Protein AF-A0A073JPN8-F1 (afdb_monomer)

Radius of gyration: 15.67 Å; Cα contacts (8 Å, |Δi|>4): 219; chains: 1; bounding box: 36×43×34 Å

InterPro domains:
  IPR000209 Peptidase S8/S53 domain [PF00082] (48-115)
  IPR015500 Peptidase S8, subtilisin-related [PR00723] (48-67)
  IPR015500 Peptidase S8, subtilisin-related [PR00723] (84-97)
  IPR022398 Peptidase S8, subtilisin, His-active site [PS00137] (88-98)
  IPR023827 Peptidase S8, subtilisin, Asp-active site [PS00136] (53-64)
  IPR036852 Peptidase S8/S53 domain superfamily [G3DSA:3.40.50.200] (17-117)
  IPR036852 Peptidase S8/S53 domain superfamily [SSF52743] (31-116)
  IPR051048 Peptidase S8/S53 subtilisin kexin sedolisin [PTHR43399] (44-116)

Structure (mmCIF, N/CA/C/O backbone):
data_AF-A0A073JPN8-F1
#
_entry.id   AF-A0A073JPN8-F1
#
loop_
_atom_site.group_PDB
_atom_site.id
_atom_site.type_symbol
_atom_site.label_atom_id
_atom_site.l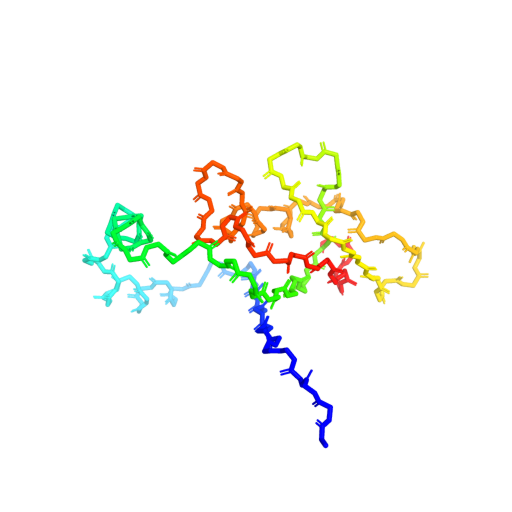abel_alt_id
_atom_site.label_comp_id
_atom_site.label_asym_id
_atom_site.label_entity_id
_atom_site.label_seq_id
_atom_site.pdbx_PDB_i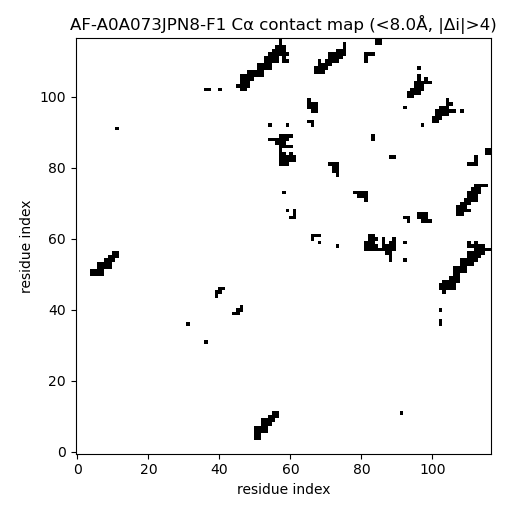ns_code
_atom_site.Cartn_x
_atom_site.Cartn_y
_atom_site.Cartn_z
_atom_site.occupancy
_atom_site.B_iso_or_equiv
_atom_site.auth_seq_id
_atom_site.auth_comp_id
_atom_site.auth_asym_id
_atom_site.auth_atom_id
_atom_site.pdbx_PDB_model_num
ATOM 1 N N . MET A 1 1 ? -23.669 -16.974 -15.946 1.00 37.88 1 MET A N 1
ATOM 2 C CA . MET A 1 1 ? -22.918 -15.701 -15.829 1.00 37.88 1 MET A CA 1
ATOM 3 C C . MET A 1 1 ? -21.883 -15.839 -14.722 1.00 37.88 1 MET A C 1
ATOM 5 O O . MET A 1 1 ? -22.255 -16.170 -13.606 1.00 37.88 1 MET A O 1
ATOM 9 N N . LYS A 1 2 ? -20.588 -15.691 -15.035 1.00 40.94 2 LYS A N 1
ATOM 10 C CA . LYS A 1 2 ? -19.494 -15.787 -14.053 1.00 40.94 2 LYS A CA 1
ATOM 11 C C . LYS A 1 2 ? -19.573 -14.597 -13.089 1.00 40.94 2 LYS A C 1
ATOM 13 O O . LYS A 1 2 ? -19.686 -13.462 -13.541 1.00 40.94 2 LYS A O 1
ATOM 18 N N . ASN A 1 3 ? -19.507 -14.872 -11.786 1.00 37.81 3 ASN A N 1
ATOM 19 C CA . ASN A 1 3 ? -19.427 -13.880 -10.713 1.00 37.81 3 ASN A CA 1
ATOM 20 C C . ASN A 1 3 ? -18.213 -12.959 -10.922 1.00 37.81 3 ASN A C 1
ATOM 22 O O . ASN A 1 3 ? -17.102 -13.281 -10.498 1.00 37.81 3 ASN A O 1
ATOM 26 N N . LEU A 1 4 ? -18.420 -11.811 -11.566 1.00 38.91 4 LEU A N 1
ATOM 27 C CA . LEU A 1 4 ? -17.480 -10.698 -11.528 1.00 38.91 4 LEU A CA 1
ATOM 28 C C . LEU A 1 4 ? -17.482 -10.171 -10.092 1.00 38.91 4 LEU A C 1
ATOM 30 O O . LEU A 1 4 ? -18.371 -9.428 -9.680 1.00 38.91 4 LEU A O 1
ATOM 34 N N . LYS A 1 5 ? -16.504 -10.614 -9.293 1.00 47.06 5 LYS A N 1
ATOM 35 C CA . LYS A 1 5 ? -16.175 -9.957 -8.025 1.00 47.06 5 LYS A CA 1
ATOM 36 C C . LYS A 1 5 ? -15.951 -8.481 -8.356 1.00 47.06 5 LYS A C 1
ATOM 38 O O . LYS A 1 5 ? -15.183 -8.195 -9.268 1.00 47.06 5 LYS A O 1
ATOM 43 N N . LYS A 1 6 ? -16.653 -7.571 -7.675 1.00 52.84 6 LYS A N 1
ATOM 44 C CA . LYS A 1 6 ? -16.511 -6.121 -7.863 1.00 52.84 6 LYS A CA 1
ATOM 45 C C . LYS A 1 6 ? -15.028 -5.752 -7.710 1.00 52.84 6 LYS A C 1
ATOM 47 O O . LYS A 1 6 ? -14.488 -5.825 -6.608 1.00 52.84 6 LYS A O 1
ATOM 52 N N . ILE A 1 7 ? -14.372 -5.448 -8.826 1.00 51.03 7 ILE A N 1
ATOM 53 C CA . ILE A 1 7 ? -13.022 -4.890 -8.864 1.00 51.03 7 ILE A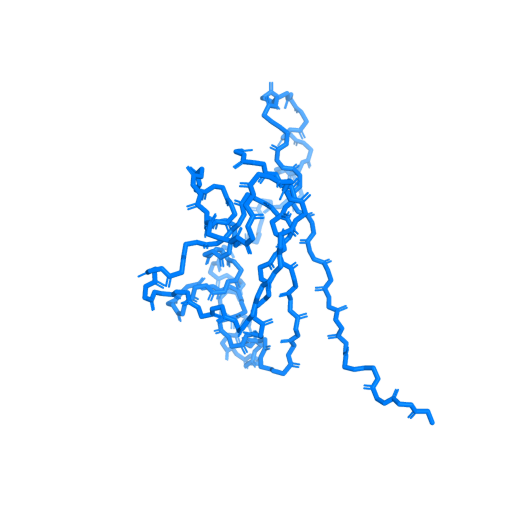 CA 1
ATOM 54 C C . ILE A 1 7 ? -13.218 -3.381 -8.917 1.00 51.03 7 ILE A C 1
ATOM 56 O O . ILE A 1 7 ? -13.807 -2.875 -9.871 1.00 51.03 7 ILE A O 1
ATOM 60 N N . THR A 1 8 ? -12.765 -2.682 -7.881 1.00 66.19 8 THR A N 1
ATOM 61 C CA . THR A 1 8 ? -12.723 -1.220 -7.873 1.00 66.19 8 THR A CA 1
ATOM 62 C C . THR A 1 8 ? -11.315 -0.805 -8.272 1.00 66.19 8 THR A C 1
ATOM 64 O O . THR A 1 8 ? -10.343 -1.201 -7.629 1.00 66.19 8 THR A O 1
ATOM 67 N N . ILE A 1 9 ? -11.200 -0.036 -9.352 1.00 54.81 9 ILE A N 1
ATOM 68 C CA . ILE A 1 9 ? -9.928 0.517 -9.819 1.00 54.81 9 ILE A CA 1
ATOM 69 C C . ILE A 1 9 ? -9.809 1.923 -9.232 1.00 54.81 9 ILE A C 1
ATOM 71 O O . ILE A 1 9 ? -10.689 2.751 -9.455 1.00 54.81 9 ILE A O 1
ATOM 75 N N . ILE A 1 10 ? -8.748 2.176 -8.464 1.00 58.41 10 ILE A N 1
ATOM 76 C CA . ILE A 1 10 ? -8.427 3.505 -7.936 1.00 58.41 10 ILE A CA 1
ATOM 77 C C . ILE A 1 10 ? -7.130 3.942 -8.611 1.00 58.41 10 ILE A C 1
ATOM 79 O O . ILE A 1 10 ? -6.070 3.377 -8.356 1.00 58.41 10 ILE A O 1
ATOM 83 N N . THR A 1 11 ? -7.223 4.931 -9.493 1.00 50.59 11 THR A N 1
ATOM 84 C CA . THR A 1 11 ? -6.067 5.592 -10.110 1.00 50.59 11 THR A CA 1
ATOM 85 C C . THR A 1 11 ? -5.881 6.950 -9.448 1.00 50.59 11 THR A C 1
ATOM 87 O O . THR A 1 11 ? -6.776 7.791 -9.539 1.00 50.59 11 THR A O 1
ATOM 90 N N . PHE A 1 12 ? -4.744 7.170 -8.788 1.00 55.66 12 PHE A N 1
ATOM 91 C CA . PHE A 1 12 ? -4.393 8.459 -8.190 1.00 55.66 12 PHE A CA 1
ATOM 92 C C . PHE A 1 12 ? -3.239 9.071 -8.991 1.00 55.66 12 PHE A C 1
ATOM 94 O O . PHE A 1 12 ? -2.086 8.701 -8.826 1.00 55.66 12 PHE A O 1
ATOM 101 N N . PHE A 1 13 ? -3.556 9.983 -9.911 1.00 46.09 13 PHE A N 1
ATOM 102 C CA . PHE A 1 13 ? -2.553 10.732 -10.672 1.00 46.09 13 PHE A CA 1
ATOM 103 C C . PHE A 1 13 ? -2.152 11.968 -9.852 1.00 46.09 13 PHE A C 1
ATOM 105 O O . PHE A 1 13 ? -2.786 13.018 -9.949 1.00 46.09 13 PHE A O 1
ATOM 112 N N . MET A 1 14 ? -1.124 11.860 -9.007 1.00 49.34 14 MET A N 1
ATOM 113 C CA . MET A 1 14 ? -0.491 13.043 -8.409 1.00 49.34 14 MET A CA 1
ATOM 114 C C . MET A 1 14 ? 0.530 13.590 -9.405 1.00 49.34 14 MET A C 1
ATOM 116 O O . MET A 1 14 ? 1.721 13.307 -9.341 1.00 49.34 14 MET A O 1
ATOM 120 N N . PHE A 1 15 ? 0.049 14.367 -10.372 1.00 41.75 15 PHE A N 1
ATOM 121 C CA . PHE A 1 15 ? 0.934 15.162 -11.212 1.00 41.75 15 PHE A CA 1
ATOM 122 C C . PHE A 1 15 ? 1.517 16.273 -10.324 1.00 41.75 15 PHE A C 1
ATOM 124 O O . PHE A 1 15 ? 0.771 17.087 -9.777 1.00 41.75 15 PHE A O 1
ATOM 131 N N . SER A 1 16 ? 2.837 16.283 -10.126 1.00 42.38 16 SER A N 1
ATOM 132 C CA . SER A 1 16 ? 3.544 17.296 -9.339 1.00 42.38 16 SER A CA 1
ATOM 133 C C . SER A 1 16 ? 3.544 18.649 -10.062 1.00 42.38 16 SER A C 1
ATOM 135 O O . SER A 1 16 ? 4.567 19.108 -10.565 1.00 42.38 16 SER A O 1
ATOM 137 N N . ILE A 1 17 ? 2.392 19.312 -10.106 1.00 40.84 17 ILE A N 1
ATOM 138 C CA . ILE A 1 17 ? 2.328 20.767 -10.218 1.00 40.84 17 ILE A CA 1
ATOM 139 C C . ILE A 1 17 ? 1.621 21.242 -8.971 1.00 40.84 17 ILE A C 1
ATOM 141 O O . ILE A 1 17 ? 0.408 21.098 -8.820 1.00 40.84 17 ILE A O 1
ATOM 145 N N . MET A 1 18 ? 2.402 21.854 -8.092 1.00 50.12 18 MET A N 1
ATOM 146 C CA . MET A 1 18 ? 1.870 22.835 -7.171 1.00 50.12 18 MET A CA 1
ATOM 147 C C . MET A 1 18 ? 1.238 23.934 -8.038 1.00 50.12 18 MET A C 1
ATOM 149 O O . MET A 1 18 ? 1.920 24.801 -8.574 1.00 50.12 18 MET A O 1
ATOM 153 N N . SER A 1 19 ? -0.064 23.815 -8.277 1.00 42.09 19 SER A N 1
ATOM 154 C CA . SER A 1 19 ? -0.879 24.791 -8.986 1.00 42.09 19 SER A CA 1
ATOM 155 C C . SER A 1 19 ? -2.080 25.131 -8.096 1.00 42.09 19 SER A C 1
ATOM 157 O O . SER A 1 19 ? -2.523 24.289 -7.310 1.00 42.09 19 SER A O 1
ATOM 159 N N . PRO A 1 20 ? -2.594 26.371 -8.150 1.00 48.41 20 PRO A N 1
ATOM 160 C CA . PRO A 1 20 ? -3.536 26.921 -7.164 1.00 48.41 20 PRO A CA 1
ATOM 161 C C . PRO A 1 20 ? -4.919 26.239 -7.131 1.00 48.41 20 PRO A C 1
ATOM 163 O O . PRO A 1 20 ? -5.795 26.644 -6.364 1.00 48.41 20 PRO A O 1
ATOM 166 N N . SER A 1 21 ? -5.132 25.178 -7.914 1.00 49.69 21 SER A N 1
ATOM 167 C CA . SER A 1 21 ? -6.335 24.339 -7.909 1.00 49.69 21 SER A CA 1
ATOM 168 C C . SER A 1 21 ? -6.577 23.598 -6.586 1.00 49.69 21 SER A C 1
ATOM 170 O O . SER A 1 21 ? -7.714 23.202 -6.323 1.00 49.69 21 SER A O 1
ATOM 172 N N . MET A 1 22 ? -5.580 23.506 -5.694 1.00 46.88 22 MET A N 1
ATOM 173 C CA . MET A 1 22 ? -5.770 23.011 -4.320 1.00 46.88 22 MET A CA 1
ATOM 174 C C . MET A 1 22 ? -6.666 23.925 -3.455 1.00 46.88 22 MET A C 1
ATOM 176 O O . MET A 1 22 ? -7.065 23.542 -2.363 1.00 46.88 22 MET A O 1
ATOM 180 N N . THR A 1 23 ? -7.070 25.095 -3.964 1.00 47.69 23 THR A N 1
ATOM 181 C CA . THR A 1 23 ? -8.013 26.002 -3.283 1.00 47.69 23 THR A CA 1
ATOM 182 C C . THR A 1 23 ? -9.480 25.556 -3.424 1.00 47.69 23 THR A C 1
ATOM 184 O O . THR A 1 23 ? -10.302 25.859 -2.560 1.00 47.69 23 THR A O 1
ATOM 187 N N . PHE A 1 24 ? -9.844 24.829 -4.493 1.00 43.47 24 PHE A N 1
ATOM 188 C CA . PHE A 1 24 ? -11.235 24.393 -4.720 1.00 43.47 24 PHE A CA 1
ATOM 189 C C . PHE A 1 24 ? -11.585 23.115 -3.945 1.00 43.47 24 PHE A C 1
ATOM 191 O O . PHE A 1 24 ? -12.682 23.016 -3.403 1.00 43.47 24 PHE A O 1
ATOM 198 N N . ALA A 1 25 ? -10.636 22.180 -3.813 1.00 47.34 25 ALA A N 1
ATOM 199 C CA . ALA A 1 25 ? -10.811 20.982 -2.993 1.00 47.34 25 ALA A CA 1
ATOM 200 C C . ALA A 1 25 ? -10.790 21.299 -1.483 1.00 47.34 25 ALA A C 1
ATOM 202 O O . ALA A 1 25 ? -11.592 20.763 -0.731 1.00 47.34 25 ALA A O 1
ATOM 203 N N . GLU A 1 26 ? -9.968 22.235 -0.999 1.00 49.56 26 GLU A N 1
ATOM 204 C CA . GLU A 1 26 ? -9.992 22.592 0.432 1.00 49.56 26 GLU A CA 1
ATOM 205 C C . GLU A 1 26 ? -11.309 23.240 0.890 1.00 49.56 26 GLU A C 1
ATOM 207 O O . GLU A 1 26 ? -11.671 23.149 2.065 1.00 49.56 26 GLU A O 1
ATOM 212 N N . LYS A 1 27 ? -12.044 23.908 -0.008 1.00 44.66 27 LYS A N 1
ATOM 213 C CA . LYS A 1 27 ? -13.232 24.680 0.381 1.00 44.66 27 LYS A CA 1
ATOM 214 C C . LYS A 1 27 ? -14.452 23.802 0.689 1.00 44.66 27 LYS A C 1
ATOM 216 O O . LYS A 1 27 ? -15.262 24.201 1.521 1.00 44.66 27 LYS A O 1
ATOM 221 N N . GLU A 1 28 ? -14.549 22.614 0.089 1.00 50.41 28 GLU A N 1
ATOM 222 C CA . GLU A 1 28 ? -15.629 21.640 0.338 1.00 50.41 28 GLU A CA 1
ATOM 223 C C . GLU A 1 28 ? -15.253 20.538 1.346 1.00 50.41 28 GLU A C 1
ATOM 225 O O . GLU A 1 28 ? -16.124 20.019 2.039 1.00 50.41 28 GLU A O 1
ATOM 230 N N . TYR A 1 29 ? -13.963 20.216 1.506 1.00 53.66 29 TYR A N 1
ATOM 231 C CA . TYR A 1 29 ? -13.502 19.126 2.385 1.00 53.66 29 TYR A CA 1
ATOM 232 C C . TYR A 1 29 ? -13.174 19.567 3.822 1.00 53.66 29 TYR A C 1
ATOM 234 O O . TYR A 1 29 ? -12.775 18.747 4.647 1.00 53.66 29 TYR A O 1
ATOM 242 N N . LYS A 1 30 ? -13.378 20.848 4.157 1.00 49.28 30 LYS A N 1
ATOM 243 C CA . LYS A 1 30 ? -12.992 21.462 5.443 1.00 49.28 30 LYS A CA 1
ATOM 244 C C . LYS A 1 30 ? -13.593 20.827 6.706 1.00 49.28 30 LYS A C 1
ATOM 246 O O . LYS A 1 30 ? -13.127 21.138 7.797 1.00 49.28 30 LYS A O 1
ATOM 251 N N . ASN A 1 31 ? -14.588 19.947 6.579 1.00 53.94 31 ASN A N 1
ATOM 252 C CA . ASN A 1 31 ? -15.349 19.435 7.721 1.00 53.94 31 ASN A CA 1
ATOM 253 C C . ASN A 1 31 ? -15.301 17.915 7.919 1.00 53.94 31 ASN A C 1
ATOM 255 O O . ASN A 1 31 ? -15.845 17.448 8.913 1.00 53.94 31 ASN A O 1
ATOM 259 N N . ILE A 1 32 ? -14.673 17.141 7.027 1.00 60.78 32 ILE A N 1
ATOM 260 C CA . ILE A 1 32 ? -14.480 15.702 7.262 1.00 60.78 32 ILE A CA 1
ATOM 261 C C . ILE A 1 32 ? -13.069 15.517 7.795 1.00 60.78 32 ILE A C 1
ATOM 263 O O . ILE A 1 32 ? -12.092 15.577 7.049 1.00 60.78 32 ILE A O 1
ATOM 267 N N . GLN A 1 33 ? -12.951 15.294 9.099 1.00 74.06 33 GLN A N 1
ATOM 268 C CA . GLN A 1 33 ? -11.666 14.944 9.679 1.00 74.06 33 GLN A CA 1
ATOM 269 C C . GLN A 1 33 ? -11.378 13.465 9.414 1.00 74.06 33 GLN A C 1
ATOM 271 O O . GLN A 1 33 ? -12.282 12.633 9.366 1.00 74.06 33 GLN A O 1
ATOM 276 N N . PHE A 1 34 ? -10.099 13.092 9.315 1.00 71.50 34 PHE A N 1
ATOM 277 C CA . PHE A 1 34 ? -9.695 11.682 9.191 1.00 71.50 34 PHE A CA 1
ATOM 278 C C . PHE A 1 34 ? -10.297 10.800 10.306 1.00 71.50 34 PHE A C 1
ATOM 280 O O . PHE A 1 34 ? -10.622 9.631 10.100 1.00 71.50 34 PHE A O 1
ATOM 287 N N . LYS A 1 35 ? -10.525 11.397 11.483 1.00 76.69 35 LYS A N 1
ATOM 288 C CA . LYS A 1 35 ? -11.214 10.779 12.618 1.00 76.69 35 LYS A CA 1
ATOM 289 C C . LYS A 1 35 ? -12.643 10.337 12.283 1.00 76.69 35 LYS A C 1
ATOM 291 O O . LYS A 1 35 ? -13.065 9.286 12.754 1.00 76.69 35 LYS A O 1
ATOM 296 N N . ASP A 1 36 ? -13.367 11.091 11.462 1.00 84.62 36 ASP A N 1
ATOM 297 C CA . ASP A 1 36 ? -14.739 10.761 11.073 1.00 84.62 36 ASP A CA 1
ATOM 298 C C . ASP A 1 36 ? -14.762 9.546 10.147 1.00 84.62 36 ASP A C 1
ATOM 300 O O . ASP A 1 36 ? -15.551 8.626 10.356 1.00 84.62 36 ASP A O 1
ATOM 304 N N . VAL A 1 37 ? -13.825 9.478 9.195 1.00 81.88 37 VAL A N 1
ATOM 30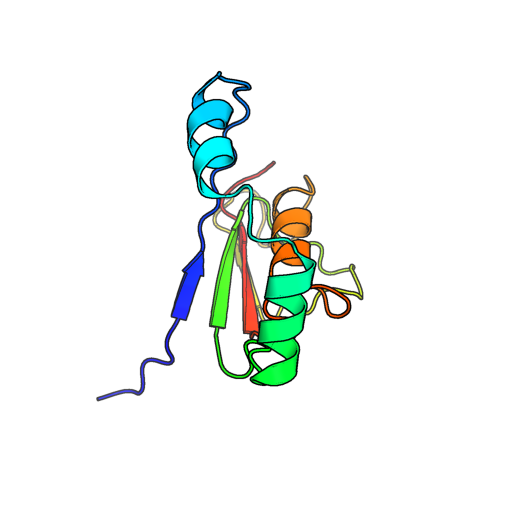5 C CA . VAL A 1 37 ? -13.640 8.306 8.323 1.00 81.88 37 VAL A CA 1
ATOM 306 C C . VAL A 1 37 ? -13.305 7.065 9.150 1.00 81.88 37 VAL A C 1
ATOM 308 O O . VAL A 1 37 ? -13.927 6.020 8.967 1.00 81.88 37 VAL A O 1
ATOM 311 N N . TYR A 1 38 ? -12.383 7.187 10.107 1.00 83.19 38 TYR A N 1
ATOM 312 C CA . TYR A 1 38 ? -12.025 6.092 11.010 1.00 83.19 38 TYR A CA 1
ATOM 313 C C . TYR A 1 38 ? -13.216 5.627 11.865 1.00 83.19 38 TYR A C 1
ATOM 315 O O . TYR A 1 38 ? -13.456 4.429 12.022 1.00 83.19 38 TYR A O 1
ATOM 323 N N . ASN A 1 39 ? -14.011 6.564 12.386 1.00 87.00 39 ASN A N 1
ATOM 324 C CA . ASN A 1 39 ? -15.205 6.242 13.162 1.00 87.00 39 ASN A CA 1
ATOM 325 C C . ASN A 1 39 ? -16.264 5.539 12.307 1.00 87.00 39 ASN A C 1
ATOM 327 O O . ASN A 1 39 ? -16.837 4.550 12.754 1.00 87.00 39 ASN A O 1
ATOM 331 N N . LEU A 1 40 ? -16.505 5.997 11.075 1.00 87.19 40 LEU A N 1
ATOM 332 C CA . LEU A 1 40 ? -17.420 5.333 10.141 1.00 87.19 40 LEU A CA 1
ATOM 333 C C . LEU A 1 40 ? -16.941 3.919 9.804 1.00 87.19 40 LEU A C 1
ATOM 335 O O . LEU A 1 40 ? -17.722 2.970 9.890 1.00 87.19 40 LEU A O 1
ATOM 339 N N . GLN A 1 41 ? -15.652 3.772 9.486 1.00 89.31 41 GLN A N 1
ATOM 340 C CA . GLN A 1 41 ? -15.019 2.483 9.228 1.00 89.31 41 GLN A CA 1
ATOM 341 C C . GLN A 1 41 ? -15.258 1.511 10.388 1.00 89.31 41 GLN A C 1
ATOM 343 O O . GLN A 1 41 ? -15.702 0.383 10.170 1.00 89.31 41 GLN A O 1
ATOM 348 N N . LYS A 1 42 ? -15.009 1.960 11.622 1.00 87.50 42 LYS A N 1
ATOM 349 C CA . LYS A 1 42 ? -15.151 1.148 12.831 1.00 87.50 42 LYS A CA 1
ATOM 350 C C . LYS A 1 42 ? -16.610 0.831 13.163 1.00 87.50 42 LYS A C 1
ATOM 352 O O . LYS A 1 42 ? -16.927 -0.326 13.420 1.00 87.50 42 LYS A O 1
ATOM 357 N N . ASN A 1 43 ? -17.495 1.826 13.137 1.00 93.50 43 ASN A N 1
ATOM 358 C CA . ASN A 1 43 ? -18.891 1.685 13.566 1.00 93.50 43 ASN A CA 1
ATOM 359 C C . ASN A 1 43 ? -19.715 0.810 12.616 1.00 93.50 43 ASN A C 1
ATOM 361 O O . ASN A 1 43 ? -20.603 0.091 13.064 1.00 93.50 43 ASN A O 1
ATOM 365 N N . TYR A 1 44 ? -19.405 0.850 11.320 1.00 92.81 44 TYR A N 1
ATOM 366 C CA . TYR A 1 44 ? -20.104 0.073 10.294 1.00 92.81 44 TYR A CA 1
ATOM 367 C C . TYR A 1 44 ? -19.288 -1.118 9.776 1.00 92.81 44 TYR A C 1
ATOM 369 O O . TYR A 1 44 ? -19.706 -1.791 8.835 1.00 92.81 44 TYR A O 1
ATOM 377 N N . ASN A 1 45 ? -18.129 -1.393 10.384 1.00 90.94 45 ASN A N 1
ATOM 378 C CA . ASN A 1 45 ? -17.223 -2.475 10.003 1.00 90.94 45 ASN A CA 1
ATOM 379 C C . ASN A 1 45 ? -16.865 -2.454 8.495 1.00 90.94 45 ASN A C 1
ATOM 381 O O . ASN A 1 45 ? -16.839 -3.487 7.820 1.00 90.94 45 ASN A O 1
ATOM 385 N N . LEU A 1 46 ? -16.600 -1.254 7.964 1.00 91.69 46 LEU A N 1
ATOM 386 C CA . LEU A 1 46 ? -16.277 -0.989 6.557 1.00 91.69 46 LEU A CA 1
ATOM 387 C C . LEU A 1 46 ? -14.767 -1.101 6.310 1.00 91.69 46 LEU A C 1
ATOM 389 O O . LEU A 1 46 ? -14.113 -0.151 5.904 1.00 91.69 46 LEU A O 1
ATOM 393 N N . ASP A 1 47 ? -14.195 -2.274 6.561 1.00 92.44 47 ASP A N 1
ATOM 394 C CA . ASP A 1 47 ? -12.745 -2.513 6.488 1.00 92.44 47 ASP A CA 1
ATOM 395 C C . ASP A 1 47 ? -12.245 -2.976 5.103 1.00 92.44 47 ASP A C 1
ATOM 397 O O . ASP A 1 47 ? -11.071 -3.311 4.933 1.00 92.44 47 ASP A O 1
ATOM 401 N N . GLY A 1 48 ? -13.130 -3.018 4.104 1.00 93.44 48 GLY A N 1
ATOM 402 C CA . GLY A 1 48 ? -12.818 -3.458 2.743 1.00 93.44 48 GLY A CA 1
ATOM 403 C C . GLY A 1 48 ? -12.765 -4.976 2.550 1.00 93.44 48 GLY A C 1
ATOM 404 O O . GLY A 1 48 ? -12.410 -5.433 1.460 1.00 93.44 48 GLY A O 1
ATOM 405 N N . LYS A 1 49 ? -13.131 -5.788 3.553 1.00 94.94 49 LYS A N 1
ATOM 406 C CA . LYS A 1 49 ? -13.142 -7.252 3.419 1.00 94.94 49 LYS A CA 1
ATOM 407 C C . LYS A 1 49 ? -13.958 -7.704 2.203 1.00 94.94 49 LYS A C 1
ATOM 409 O O . LYS A 1 49 ? -15.117 -7.347 2.024 1.00 94.94 49 LYS A O 1
ATOM 414 N N . GLY A 1 50 ? -13.342 -8.547 1.374 1.00 94.00 50 GLY A N 1
ATOM 415 C CA . GLY A 1 50 ? -13.965 -9.096 0.164 1.00 94.00 50 GLY A CA 1
ATOM 416 C C . GLY A 1 50 ? -13.913 -8.173 -1.058 1.00 94.00 50 GLY A C 1
ATOM 417 O O . GLY A 1 50 ? -14.187 -8.639 -2.165 1.00 94.00 50 GLY A O 1
ATOM 418 N N . ILE A 1 51 ? -13.490 -6.918 -0.894 1.00 95.38 51 ILE A N 1
ATOM 419 C CA . ILE A 1 51 ? -13.255 -5.986 -1.999 1.00 95.38 51 ILE A CA 1
ATOM 420 C C . ILE A 1 51 ? -11.858 -6.219 -2.572 1.00 95.38 51 ILE A C 1
ATOM 422 O O . ILE A 1 51 ? -10.930 -6.604 -1.857 1.00 95.38 51 ILE A O 1
ATOM 426 N N . SER A 1 52 ? -11.722 -6.057 -3.886 1.00 95.94 52 SER A N 1
ATOM 427 C CA . SER A 1 52 ? -10.43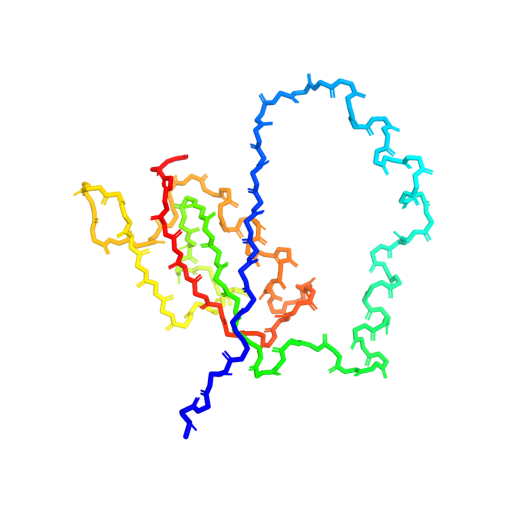7 -6.089 -4.586 1.00 95.94 52 SER A CA 1
ATOM 428 C C . SER A 1 52 ? -10.120 -4.697 -5.110 1.00 95.94 52 SER A C 1
ATOM 430 O O . SER A 1 52 ? -10.962 -4.103 -5.783 1.00 95.94 52 SER A O 1
ATOM 432 N N . ILE A 1 53 ? -8.927 -4.201 -4.787 1.00 95.56 53 ILE A N 1
ATOM 433 C CA . ILE A 1 53 ? -8.441 -2.877 -5.178 1.00 95.56 53 ILE A CA 1
ATOM 434 C C . ILE A 1 53 ? -7.127 -3.068 -5.927 1.00 95.56 53 ILE A C 1
ATOM 436 O O . ILE A 1 53 ? -6.204 -3.697 -5.408 1.00 95.56 53 ILE A O 1
ATOM 440 N N . ALA A 1 54 ? -7.055 -2.544 -7.146 1.00 96.69 54 ALA A N 1
ATOM 441 C CA . ALA A 1 54 ? -5.817 -2.471 -7.913 1.00 96.69 54 ALA A CA 1
ATOM 442 C C . ALA A 1 54 ? -5.223 -1.063 -7.790 1.00 96.69 54 ALA A C 1
ATOM 444 O O . ALA A 1 54 ? -5.944 -0.086 -7.999 1.00 96.69 54 ALA A O 1
ATOM 445 N N . ILE A 1 55 ? -3.934 -0.982 -7.458 1.00 96.19 55 ILE A N 1
ATOM 446 C CA . ILE A 1 55 ? -3.167 0.265 -7.363 1.00 96.19 55 ILE A CA 1
ATOM 447 C C . ILE A 1 55 ? -2.289 0.368 -8.607 1.00 96.19 55 ILE A C 1
ATOM 449 O O . ILE A 1 55 ? -1.367 -0.430 -8.778 1.00 96.19 55 ILE A O 1
ATOM 453 N N . LEU A 1 56 ? -2.627 1.310 -9.486 1.00 96.75 56 LEU A N 1
ATOM 454 C CA . LEU A 1 56 ? -1.901 1.582 -10.726 1.00 96.75 56 LEU A CA 1
ATOM 455 C C . LEU A 1 56 ? -0.923 2.731 -10.481 1.00 96.75 56 LEU A C 1
ATOM 457 O O . LEU A 1 56 ? -1.348 3.883 -10.464 1.00 96.75 56 LEU A O 1
ATOM 461 N N . ASP A 1 57 ? 0.348 2.412 -10.241 1.00 95.88 57 ASP A N 1
ATOM 462 C CA . ASP A 1 57 ? 1.336 3.385 -9.753 1.00 95.88 57 ASP A CA 1
ATOM 463 C C . ASP A 1 57 ? 2.787 2.915 -10.026 1.00 95.88 57 ASP A C 1
ATOM 465 O O . ASP A 1 57 ? 3.017 2.084 -10.911 1.00 95.88 57 ASP A O 1
ATOM 469 N N . THR A 1 58 ? 3.768 3.398 -9.260 1.00 96.50 58 THR A N 1
ATOM 470 C CA . THR A 1 58 ? 5.192 3.016 -9.309 1.00 96.50 58 THR A CA 1
ATOM 471 C C . THR A 1 58 ? 5.486 1.618 -8.756 1.00 96.50 58 THR A C 1
ATOM 473 O O . THR A 1 58 ? 6.639 1.192 -8.734 1.00 96.50 58 THR A O 1
ATOM 476 N N . GLY A 1 59 ? 4.468 0.866 -8.337 1.00 97.12 59 GLY A N 1
ATOM 477 C CA . GLY A 1 59 ? 4.594 -0.438 -7.681 1.00 97.12 59 GLY A CA 1
ATOM 478 C C . GLY A 1 59 ? 4.187 -0.378 -6.209 1.00 97.12 59 GLY A C 1
ATOM 479 O O . GLY A 1 59 ? 3.608 0.605 -5.756 1.00 97.12 59 GLY A O 1
ATOM 480 N N . ILE A 1 60 ? 4.456 -1.447 -5.458 1.00 97.62 60 ILE A N 1
ATOM 481 C CA . ILE A 1 60 ? 4.264 -1.475 -3.998 1.00 97.62 60 ILE A CA 1
ATOM 482 C C . ILE A 1 60 ? 5.484 -2.138 -3.355 1.00 97.62 60 ILE A C 1
ATOM 484 O O . ILE A 1 60 ? 5.953 -3.157 -3.858 1.00 97.62 60 ILE A O 1
ATOM 488 N N . ASP A 1 61 ? 5.994 -1.589 -2.250 1.00 97.50 61 ASP A N 1
ATOM 489 C CA . ASP A 1 61 ? 7.064 -2.226 -1.484 1.00 97.50 61 ASP A CA 1
ATOM 490 C C . ASP A 1 61 ? 6.579 -3.531 -0.840 1.00 97.50 61 ASP A C 1
ATOM 492 O O . ASP A 1 61 ? 5.799 -3.530 0.116 1.00 97.50 61 ASP A O 1
ATOM 496 N N . LEU A 1 62 ? 7.064 -4.658 -1.363 1.00 96.06 62 LEU A N 1
ATOM 497 C CA . LEU A 1 62 ? 6.675 -5.996 -0.922 1.00 96.06 62 LEU A CA 1
ATOM 498 C C . LEU A 1 62 ? 7.330 -6.398 0.405 1.00 96.06 62 LEU A C 1
ATOM 500 O O . LEU A 1 62 ? 6.880 -7.351 1.042 1.00 96.06 62 LEU A O 1
ATOM 504 N N . ASN A 1 63 ? 8.353 -5.662 0.848 1.00 96.69 63 ASN A N 1
ATOM 505 C CA . ASN A 1 63 ? 9.020 -5.889 2.129 1.00 96.69 63 ASN A CA 1
ATOM 506 C C . ASN A 1 63 ? 8.340 -5.145 3.291 1.00 96.69 63 ASN A C 1
ATOM 508 O O . ASN A 1 63 ? 8.625 -5.422 4.463 1.00 96.69 63 ASN A O 1
ATOM 512 N N . ASN A 1 64 ? 7.419 -4.221 2.996 1.00 95.25 64 ASN A N 1
ATOM 513 C CA . ASN A 1 64 ? 6.693 -3.469 4.009 1.00 95.25 64 ASN A CA 1
ATOM 514 C C . ASN A 1 64 ? 5.674 -4.363 4.737 1.00 95.25 64 ASN A C 1
ATOM 516 O O . ASN A 1 64 ? 4.607 -4.687 4.219 1.00 95.25 64 ASN A O 1
ATOM 520 N N . LYS A 1 65 ? 5.972 -4.704 5.996 1.00 95.50 65 LYS A N 1
ATOM 521 C CA . LYS A 1 65 ? 5.137 -5.579 6.842 1.00 95.50 65 LYS A CA 1
ATOM 522 C C . LYS A 1 65 ? 3.739 -5.022 7.146 1.00 95.50 65 LYS A C 1
ATOM 524 O O . LYS A 1 65 ? 2.863 -5.786 7.559 1.00 95.50 65 LYS A O 1
ATOM 529 N N . ASP A 1 66 ? 3.528 -3.715 6.985 1.00 96.38 66 ASP A N 1
ATOM 530 C CA . ASP A 1 66 ? 2.227 -3.076 7.200 1.00 96.38 66 ASP A CA 1
ATOM 531 C C . ASP A 1 66 ? 1.300 -3.214 5.981 1.00 96.38 66 ASP A C 1
ATOM 533 O O . ASP A 1 66 ? 0.086 -3.058 6.111 1.00 96.38 66 ASP A O 1
ATOM 537 N N . LEU A 1 67 ? 1.835 -3.595 4.816 1.00 96.94 67 LEU A N 1
ATOM 538 C CA . LEU A 1 67 ? 1.077 -3.789 3.583 1.00 96.94 67 LEU A CA 1
ATOM 539 C C . LEU A 1 67 ? 0.946 -5.277 3.240 1.00 96.94 67 LEU A C 1
ATOM 541 O O . LEU A 1 67 ? 1.853 -6.080 3.441 1.00 96.94 67 LEU A O 1
ATOM 545 N N . LYS A 1 68 ? -0.223 -5.663 2.722 1.00 96.44 68 LYS A N 1
ATOM 546 C CA . LYS A 1 68 ? -0.519 -7.037 2.289 1.00 96.44 68 LYS A CA 1
ATOM 547 C C . LYS A 1 68 ? -0.932 -7.041 0.828 1.00 96.44 68 LYS A C 1
ATOM 549 O O . LYS A 1 68 ? -2.113 -6.931 0.499 1.00 96.44 68 LYS A O 1
ATOM 554 N N . VAL A 1 69 ? 0.056 -7.186 -0.047 1.00 96.88 69 VAL A N 1
ATOM 555 C CA . VAL A 1 69 ? -0.164 -7.322 -1.488 1.00 96.88 69 VAL A CA 1
ATOM 556 C C . VAL A 1 69 ? -0.508 -8.772 -1.803 1.00 96.88 69 VAL A C 1
ATOM 558 O O . VAL A 1 69 ? 0.194 -9.697 -1.405 1.00 96.88 69 VAL A O 1
ATOM 561 N N . LYS A 1 70 ? -1.620 -8.986 -2.506 1.00 96.81 70 LYS A N 1
ATOM 562 C CA . LYS A 1 70 ? -2.090 -10.327 -2.856 1.00 96.81 70 LYS A CA 1
ATOM 563 C C . LYS A 1 70 ? -1.358 -10.888 -4.065 1.00 96.81 70 LYS A C 1
ATOM 565 O O . LYS A 1 70 ? -0.981 -12.055 -4.055 1.00 96.81 70 LYS A O 1
ATOM 570 N N . LYS A 1 71 ? -1.243 -10.075 -5.114 1.00 96.69 71 LYS A N 1
ATOM 571 C CA . LYS A 1 71 ? -0.524 -10.339 -6.367 1.00 96.69 71 LYS A CA 1
ATOM 572 C C . LYS A 1 71 ? -0.194 -9.005 -7.027 1.00 96.69 71 LYS A C 1
ATOM 574 O O . LYS A 1 71 ? -0.781 -7.984 -6.670 1.00 96.69 71 LYS A O 1
ATOM 579 N N . GLY A 1 72 ? 0.651 -9.033 -8.043 1.00 96.19 72 GLY A N 1
ATOM 580 C CA . GLY A 1 72 ? 0.835 -7.885 -8.908 1.00 96.19 72 GLY A CA 1
ATOM 581 C C . GLY A 1 72 ? 1.259 -8.258 -10.314 1.00 96.19 72 GLY A C 1
ATOM 582 O O . GLY A 1 72 ? 1.473 -9.431 -10.623 1.00 96.19 72 GLY A O 1
ATOM 583 N N . VAL A 1 73 ? 1.328 -7.234 -11.152 1.00 97.06 73 VAL A N 1
ATOM 584 C CA . VAL A 1 73 ? 1.848 -7.267 -12.517 1.00 97.06 73 VAL A CA 1
ATOM 585 C C . VAL A 1 73 ? 2.526 -5.931 -12.802 1.00 97.06 73 VAL A C 1
ATOM 587 O O . VAL A 1 73 ? 2.185 -4.912 -12.198 1.00 97.06 73 VAL A O 1
ATOM 590 N N . THR A 1 74 ? 3.479 -5.933 -13.722 1.00 97.38 74 THR A N 1
ATOM 591 C CA . THR A 1 74 ? 4.136 -4.728 -14.221 1.00 97.38 74 THR A CA 1
ATOM 592 C C . THR A 1 74 ? 3.928 -4.600 -15.723 1.00 97.38 74 THR A C 1
ATOM 594 O O . THR A 1 74 ? 3.838 -5.596 -16.440 1.00 97.38 74 THR A O 1
ATOM 597 N N . PHE A 1 75 ? 3.819 -3.358 -16.178 1.00 96.12 75 PHE A N 1
ATOM 598 C CA . PHE A 1 75 ? 3.790 -2.965 -17.585 1.00 96.12 75 PHE A CA 1
ATOM 599 C C . PHE A 1 75 ? 5.041 -2.162 -17.983 1.00 96.12 75 PHE A C 1
ATOM 601 O O . PHE A 1 75 ? 5.128 -1.672 -19.108 1.00 96.12 75 PHE A O 1
ATOM 608 N N . ILE A 1 76 ? 6.009 -2.036 -17.070 1.00 95.12 76 ILE A N 1
ATOM 609 C CA . ILE A 1 76 ? 7.340 -1.483 -17.335 1.00 95.12 76 ILE A CA 1
ATOM 610 C C . ILE A 1 76 ? 8.172 -2.560 -18.026 1.00 95.12 76 ILE A C 1
ATOM 612 O O . ILE A 1 76 ? 8.230 -3.688 -17.547 1.00 95.12 76 ILE A O 1
ATOM 616 N N . LYS A 1 77 ? 8.781 -2.239 -19.171 1.00 93.69 77 LYS A N 1
ATOM 617 C CA . LYS A 1 77 ? 9.408 -3.240 -20.055 1.00 93.69 77 LYS A CA 1
ATOM 618 C C . LYS A 1 77 ? 10.674 -3.850 -19.461 1.00 93.69 77 LYS A C 1
ATOM 620 O O . LYS A 1 77 ? 11.038 -4.966 -19.807 1.00 93.69 77 LYS A O 1
ATOM 625 N N . GLU A 1 78 ? 11.354 -3.099 -18.608 1.00 93.50 78 GLU A N 1
ATOM 626 C CA . GLU A 1 78 ? 12.681 -3.404 -18.087 1.00 93.50 78 GLU A CA 1
ATOM 627 C C . GLU A 1 78 ? 12.648 -4.338 -16.867 1.00 93.50 78 GLU A C 1
ATOM 629 O O . GLU A 1 78 ? 13.701 -4.724 -16.365 1.00 93.50 78 GLU A O 1
ATOM 634 N N . THR A 1 79 ? 11.463 -4.691 -16.361 1.00 91.06 79 THR A N 1
ATOM 635 C CA . THR A 1 79 ? 11.312 -5.536 -15.173 1.00 91.06 79 THR A CA 1
ATOM 636 C C . THR A 1 79 ? 10.054 -6.392 -15.246 1.00 91.06 79 THR A C 1
ATOM 638 O O . THR A 1 79 ? 9.052 -5.985 -15.825 1.00 91.06 79 THR A O 1
ATOM 641 N N . GLU A 1 80 ? 10.089 -7.564 -14.614 1.00 93.19 80 GLU A N 1
ATOM 642 C CA . GLU A 1 80 ? 8.906 -8.400 -14.358 1.00 93.19 80 GLU A CA 1
ATOM 643 C C . GLU A 1 80 ? 8.346 -8.191 -12.939 1.00 93.19 80 GLU A C 1
ATOM 645 O O . GLU A 1 80 ? 7.289 -8.714 -12.577 1.00 93.19 80 GLU A O 1
ATOM 650 N N . GLU A 1 81 ? 9.033 -7.384 -12.130 1.00 94.88 81 GLU A N 1
ATOM 651 C CA . GLU A 1 81 ? 8.655 -7.093 -10.758 1.00 94.88 81 GLU A CA 1
ATOM 652 C C . GLU A 1 81 ? 7.732 -5.875 -10.666 1.00 94.88 81 GLU A C 1
ATOM 654 O O . GLU A 1 81 ? 7.867 -4.877 -11.372 1.00 94.88 81 GLU A O 1
ATOM 659 N N . TYR A 1 82 ? 6.807 -5.934 -9.713 1.00 96.31 82 TYR A N 1
ATOM 660 C CA . TYR A 1 82 ? 5.938 -4.822 -9.315 1.00 96.31 82 TYR A CA 1
ATOM 661 C C . TYR A 1 82 ? 6.394 -4.178 -7.995 1.00 96.31 82 TYR A C 1
ATOM 663 O O . TYR A 1 82 ? 5.610 -3.494 -7.333 1.00 96.31 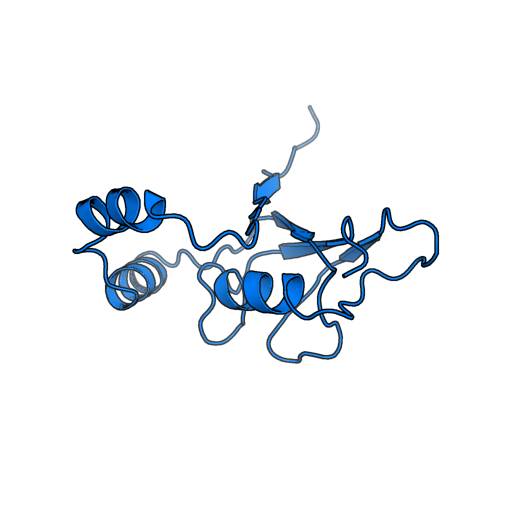82 TYR A O 1
ATOM 671 N N . GLN A 1 83 ? 7.657 -4.405 -7.618 1.00 97.06 83 GLN A N 1
ATOM 672 C CA . GLN A 1 83 ? 8.307 -3.757 -6.487 1.00 97.06 83 GLN A CA 1
ATOM 673 C C . GLN A 1 83 ? 8.390 -2.247 -6.737 1.00 97.06 83 GLN A C 1
ATOM 675 O O . GLN A 1 83 ? 8.758 -1.779 -7.823 1.00 97.06 83 GLN A O 1
ATOM 680 N N . ASP A 1 84 ? 8.040 -1.483 -5.710 1.00 96.56 84 ASP A N 1
ATOM 681 C CA . ASP A 1 84 ? 8.204 -0.038 -5.737 1.00 96.56 84 ASP A CA 1
ATOM 682 C C . ASP A 1 84 ? 9.667 0.342 -5.503 1.00 96.56 84 ASP A C 1
ATOM 684 O O . ASP A 1 84 ? 10.283 -0.095 -4.529 1.00 96.56 84 ASP A O 1
ATOM 688 N N . LEU A 1 85 ? 10.202 1.168 -6.401 1.00 94.06 85 LEU A N 1
ATOM 689 C CA . LEU A 1 85 ? 11.551 1.735 -6.316 1.00 94.06 85 LEU A CA 1
ATOM 690 C C . LEU A 1 85 ? 11.528 3.271 -6.225 1.00 94.06 85 LEU A C 1
ATOM 692 O O . LEU A 1 85 ? 12.588 3.884 -6.126 1.00 94.06 85 LEU A O 1
ATOM 696 N N . ASN A 1 86 ? 10.339 3.888 -6.249 1.00 94.44 86 ASN A N 1
ATOM 697 C CA . ASN A 1 86 ? 10.159 5.325 -6.040 1.00 94.44 86 ASN A CA 1
ATOM 698 C C . ASN A 1 86 ? 9.586 5.633 -4.653 1.00 94.44 86 ASN A C 1
ATOM 700 O O . ASN A 1 86 ? 10.084 6.517 -3.961 1.00 94.44 86 ASN A O 1
ATOM 704 N N . GLY A 1 87 ? 8.551 4.896 -4.247 1.00 94.88 87 GLY A N 1
ATOM 705 C CA . GLY A 1 87 ? 7.844 5.077 -2.981 1.00 94.88 87 GLY A CA 1
ATOM 706 C C . GLY A 1 87 ? 6.428 5.644 -3.120 1.00 94.88 87 GLY A C 1
ATOM 707 O O . GLY A 1 87 ? 5.639 5.484 -2.185 1.00 94.88 87 GLY A O 1
ATOM 708 N N . HIS A 1 88 ? 6.073 6.274 -4.248 1.00 94.62 88 HIS A N 1
ATOM 709 C CA . HIS A 1 88 ? 4.746 6.870 -4.442 1.00 94.62 88 HIS A CA 1
ATOM 710 C C . HIS A 1 88 ? 3.620 5.829 -4.326 1.00 94.62 88 HIS A C 1
ATOM 712 O O . HIS A 1 88 ? 2.727 5.973 -3.485 1.00 94.62 88 HIS A O 1
ATOM 718 N N . GLY A 1 89 ? 3.700 4.722 -5.067 1.00 96.12 89 GLY A N 1
ATOM 719 C CA . GLY A 1 89 ? 2.697 3.659 -5.001 1.00 96.12 89 GLY A CA 1
ATOM 720 C C . GLY A 1 89 ? 2.589 3.000 -3.621 1.00 96.12 89 GLY A C 1
ATOM 721 O O . GLY A 1 89 ? 1.484 2.695 -3.155 1.00 96.12 89 GLY A O 1
ATOM 722 N N . THR A 1 90 ? 3.701 2.861 -2.896 1.00 97.19 90 THR A N 1
ATOM 723 C CA . THR A 1 90 ? 3.720 2.385 -1.500 1.00 97.19 90 THR A CA 1
ATOM 724 C C . THR A 1 90 ? 3.021 3.359 -0.549 1.00 97.19 90 THR A C 1
ATOM 726 O O . THR A 1 90 ? 2.258 2.936 0.328 1.00 97.19 90 THR A O 1
ATOM 729 N N . TYR A 1 91 ? 3.238 4.664 -0.727 1.00 95.06 91 TYR A N 1
ATOM 730 C CA . TYR A 1 91 ? 2.593 5.710 0.065 1.00 95.06 91 TYR A CA 1
ATOM 731 C C . TYR A 1 91 ? 1.076 5.728 -0.158 1.00 95.06 91 TYR A C 1
ATOM 733 O O . TYR A 1 91 ? 0.308 5.652 0.806 1.00 95.06 91 TYR A O 1
ATOM 741 N N . ILE A 1 92 ? 0.636 5.710 -1.421 1.00 95.06 92 ILE A N 1
ATOM 742 C CA . ILE A 1 92 ? -0.787 5.612 -1.773 1.00 95.06 92 ILE A CA 1
ATOM 743 C C . ILE A 1 92 ? -1.398 4.334 -1.189 1.00 95.06 92 ILE A C 1
ATOM 745 O O . ILE A 1 92 ? -2.445 4.378 -0.538 1.00 95.06 92 ILE A O 1
ATOM 749 N N . THR A 1 93 ? -0.717 3.194 -1.332 1.00 96.06 93 THR A N 1
ATOM 750 C CA . THR A 1 93 ? -1.184 1.919 -0.767 1.00 96.06 93 THR A CA 1
ATOM 751 C C . THR A 1 93 ? -1.313 1.983 0.754 1.00 96.06 93 THR A C 1
ATOM 753 O O . THR A 1 93 ? -2.240 1.398 1.311 1.00 96.06 93 THR A O 1
ATOM 756 N N . SER A 1 94 ? -0.442 2.722 1.443 1.00 95.81 94 SER A N 1
ATOM 757 C CA . SER A 1 94 ? -0.502 2.876 2.901 1.00 95.81 94 SER A CA 1
ATOM 758 C C . SER A 1 94 ? -1.753 3.632 3.355 1.00 95.81 94 SER A C 1
ATOM 760 O O . SER A 1 94 ? -2.399 3.215 4.319 1.00 95.81 94 SER A O 1
ATOM 762 N N . ILE A 1 95 ? -2.155 4.683 2.633 1.00 94.12 95 ILE A N 1
ATOM 763 C CA . ILE A 1 95 ? -3.411 5.408 2.896 1.00 94.12 95 ILE A CA 1
ATOM 764 C C . ILE A 1 95 ? -4.614 4.483 2.676 1.00 94.12 95 ILE A C 1
ATOM 766 O O . ILE A 1 95 ? -5.551 4.448 3.477 1.00 94.12 95 ILE A O 1
ATOM 770 N N . VAL A 1 96 ? -4.585 3.701 1.597 1.00 94.62 96 VAL A N 1
ATOM 771 C CA . VAL A 1 96 ? -5.709 2.839 1.229 1.00 94.62 96 VAL A CA 1
ATOM 772 C C . VAL A 1 96 ? -5.825 1.633 2.158 1.00 94.62 96 VAL A C 1
ATOM 774 O O . VAL A 1 96 ? -6.929 1.314 2.585 1.00 94.62 96 VAL A O 1
ATOM 777 N N . ALA A 1 97 ? -4.729 0.943 2.473 1.00 96.06 97 ALA A N 1
ATOM 778 C CA . ALA A 1 97 ? -4.789 -0.425 2.989 1.00 96.06 97 ALA A CA 1
ATOM 779 C C . ALA A 1 97 ? -3.653 -0.827 3.942 1.00 96.06 97 ALA A C 1
ATOM 781 O O . ALA A 1 97 ? -3.433 -2.024 4.143 1.00 96.06 97 ALA A O 1
ATOM 782 N N . SER A 1 98 ? -2.945 0.128 4.557 1.00 95.94 98 SER A N 1
ATOM 783 C CA . SER A 1 98 ? -2.083 -0.214 5.699 1.00 95.94 98 SER A CA 1
ATOM 784 C C . SER A 1 98 ? -2.898 -0.888 6.806 1.00 95.94 98 SER A C 1
ATOM 786 O O . SER A 1 98 ? -4.043 -0.512 7.067 1.00 95.94 98 SER A O 1
ATOM 788 N N . GLN A 1 99 ? -2.327 -1.892 7.474 1.00 93.19 99 GLN A N 1
ATOM 789 C CA . GLN A 1 99 ? -3.061 -2.675 8.474 1.00 93.19 99 GLN A CA 1
ATOM 790 C C . GLN A 1 99 ? -3.443 -1.850 9.704 1.00 93.19 99 GLN A C 1
ATOM 792 O O . GLN A 1 99 ? -4.462 -2.139 10.334 1.00 93.19 99 GLN A O 1
ATOM 797 N N . LYS A 1 100 ? -2.634 -0.845 10.056 1.00 86.69 100 LYS A N 1
ATOM 798 C CA . LYS A 1 100 ? -2.868 -0.002 11.236 1.00 86.69 100 LYS A CA 1
ATOM 799 C C . LYS A 1 100 ? -3.891 1.105 11.000 1.00 86.69 100 LYS A C 1
ATOM 801 O O . LYS A 1 100 ? -4.743 1.318 11.860 1.00 86.69 100 LYS A O 1
ATOM 806 N N . SER A 1 101 ? -3.791 1.802 9.868 1.00 85.25 101 SER A N 1
ATOM 807 C CA . SER A 1 101 ? -4.489 3.082 9.665 1.00 85.25 101 SER A CA 1
ATOM 808 C C . SE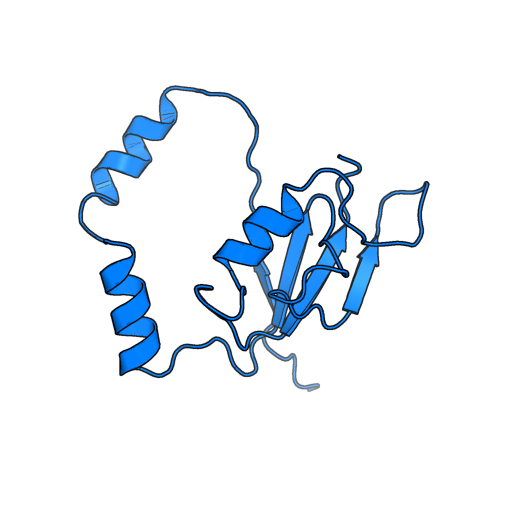R A 1 101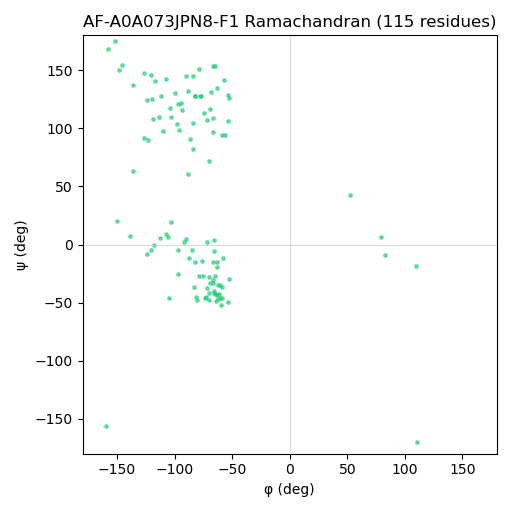 ? -5.097 3.248 8.272 1.00 85.25 101 SER A C 1
ATOM 810 O O . SER A 1 101 ? -5.569 4.335 7.949 1.00 85.25 101 SER A O 1
ATOM 812 N N . GLY A 1 102 ? -5.089 2.209 7.438 1.00 91.38 102 GLY A N 1
ATOM 813 C CA . GLY A 1 102 ? -5.662 2.275 6.101 1.00 91.38 102 GLY A CA 1
ATOM 814 C C . GLY A 1 102 ? -7.179 2.445 6.139 1.00 91.38 102 GLY A C 1
ATOM 815 O O . GLY A 1 102 ? -7.851 2.005 7.074 1.00 91.38 102 GLY A O 1
ATOM 816 N N . ILE A 1 103 ? -7.735 3.037 5.085 1.00 92.62 103 ILE A N 1
ATOM 817 C CA . ILE A 1 103 ? -9.190 3.181 4.910 1.00 92.62 103 ILE A CA 1
ATOM 818 C C . ILE A 1 103 ? -9.871 1.812 4.710 1.00 92.62 103 ILE A C 1
ATOM 820 O O . ILE A 1 103 ? -10.994 1.597 5.161 1.00 92.62 103 ILE A O 1
ATOM 824 N N . ALA A 1 104 ? -9.194 0.862 4.069 1.00 94.44 104 ALA A N 1
ATOM 825 C CA . ALA A 1 104 ? -9.690 -0.468 3.724 1.00 94.44 104 ALA A CA 1
ATOM 826 C C . ALA A 1 104 ? -8.635 -1.561 4.023 1.00 94.44 104 ALA A C 1
ATOM 828 O O . ALA A 1 104 ? -8.164 -2.249 3.112 1.00 94.44 104 ALA A O 1
ATOM 829 N N . PRO A 1 105 ? -8.249 -1.758 5.298 1.00 95.25 105 PRO A N 1
ATOM 830 C CA . PRO A 1 105 ? -7.110 -2.591 5.699 1.00 95.25 105 PRO A CA 1
ATOM 831 C C . PRO A 1 105 ? -7.296 -4.091 5.413 1.00 95.25 105 PRO A C 1
ATOM 833 O O . PRO A 1 105 ? -6.333 -4.855 5.467 1.00 95.25 105 PRO A O 1
ATOM 836 N N . LYS A 1 106 ? -8.523 -4.551 5.126 1.00 96.00 106 LYS A N 1
ATOM 837 C CA . LYS A 1 106 ? -8.836 -5.948 4.768 1.00 96.00 106 LYS A CA 1
ATOM 838 C C . LYS A 1 106 ? -9.180 -6.135 3.288 1.00 96.00 106 LYS A C 1
ATOM 840 O O . LYS A 1 106 ? -9.628 -7.222 2.902 1.00 96.00 106 LYS A O 1
ATOM 845 N N . ALA A 1 107 ? -8.988 -5.111 2.459 1.00 96.56 107 ALA A N 1
ATOM 846 C CA . ALA A 1 107 ? -9.120 -5.247 1.016 1.00 96.56 107 ALA A CA 1
ATOM 847 C C . ALA A 1 107 ? -8.049 -6.183 0.433 1.00 96.56 107 ALA A C 1
ATOM 849 O O . ALA A 1 107 ? -6.956 -6.354 0.969 1.00 96.56 107 ALA A O 1
ATOM 850 N N . ASN A 1 108 ? -8.370 -6.805 -0.700 1.00 97.44 108 ASN A N 1
ATOM 851 C CA . ASN A 1 108 ? -7.404 -7.558 -1.489 1.00 97.44 108 ASN A CA 1
ATOM 852 C C . ASN A 1 108 ? -6.660 -6.575 -2.395 1.00 97.44 108 ASN A C 1
ATOM 854 O O . ASN A 1 108 ? -7.234 -6.122 -3.387 1.00 97.44 108 ASN A O 1
ATOM 858 N N . ILE A 1 109 ? -5.413 -6.259 -2.056 1.00 97.44 109 ILE A N 1
ATOM 859 C CA . ILE A 1 109 ? -4.605 -5.297 -2.807 1.00 97.44 109 ILE A CA 1
ATOM 860 C C . ILE A 1 109 ? -3.851 -5.985 -3.938 1.00 97.44 109 ILE A C 1
ATOM 862 O O . ILE A 1 109 ? -3.214 -7.020 -3.729 1.00 97.44 109 ILE A O 1
ATOM 866 N N . TYR A 1 110 ? -3.923 -5.395 -5.128 1.00 97.69 110 TYR A N 1
ATOM 867 C CA . TYR A 1 110 ? -3.181 -5.816 -6.308 1.00 97.69 110 TYR A CA 1
ATOM 868 C C . TYR A 1 110 ? -2.271 -4.685 -6.779 1.00 97.69 110 TYR A C 1
ATOM 870 O O . TYR A 1 110 ? -2.747 -3.580 -7.034 1.00 97.69 110 TYR A O 1
ATOM 878 N N . ALA A 1 111 ? -0.977 -4.966 -6.904 1.00 97.19 111 ALA A N 1
ATOM 879 C CA . ALA A 1 111 ? -0.017 -4.013 -7.447 1.00 97.19 111 ALA A CA 1
ATOM 880 C C . ALA A 1 111 ? -0.061 -4.047 -8.977 1.00 97.19 111 ALA A C 1
ATOM 882 O O . ALA A 1 111 ? 0.063 -5.113 -9.580 1.00 97.19 111 ALA A O 1
ATOM 883 N N . VAL A 1 112 ? -0.227 -2.895 -9.614 1.00 97.00 112 VAL A N 1
ATOM 884 C CA . VAL A 1 112 ? -0.169 -2.767 -11.069 1.00 97.00 112 VAL A CA 1
ATOM 885 C C . VAL A 1 112 ? 0.849 -1.682 -11.391 1.00 97.00 112 VAL A C 1
ATOM 887 O O . VAL A 1 112 ? 0.530 -0.498 -11.419 1.00 97.00 112 VAL A O 1
ATOM 890 N N . LYS A 1 113 ? 2.108 -2.076 -11.581 1.00 96.00 113 LYS A N 1
ATOM 891 C CA . LYS A 1 113 ? 3.185 -1.120 -11.848 1.00 96.00 113 LYS A CA 1
ATOM 892 C C . LYS A 1 113 ? 3.069 -0.614 -13.286 1.00 96.00 113 LYS A C 1
ATOM 894 O O . LYS A 1 113 ? 3.224 -1.388 -14.229 1.00 96.00 113 LYS A O 1
ATOM 899 N N . VAL A 1 114 ? 2.759 0.669 -13.448 1.00 95.69 114 VAL A N 1
ATOM 900 C CA . VAL A 1 114 ? 2.612 1.348 -14.753 1.00 95.69 114 VAL A CA 1
ATOM 901 C C . VAL A 1 114 ? 3.525 2.565 -14.888 1.00 95.69 114 VAL A C 1
ATOM 903 O O . VAL A 1 114 ? 3.632 3.116 -15.980 1.00 95.69 114 VAL A O 1
ATOM 906 N N . LEU A 1 115 ? 4.195 2.954 -13.800 1.00 92.25 115 LEU A N 1
ATOM 907 C CA . LEU A 1 115 ? 5.224 3.992 -13.758 1.00 92.25 115 LEU A CA 1
ATOM 908 C C . LEU A 1 115 ? 6.557 3.361 -13.326 1.00 92.25 115 LEU A C 1
ATOM 910 O O . LEU A 1 115 ? 6.577 2.447 -12.492 1.00 92.25 115 LEU A O 1
ATOM 914 N N . ASP A 1 116 ? 7.670 3.790 -13.928 1.00 79.44 116 ASP A N 1
ATOM 915 C CA . ASP A 1 116 ? 8.998 3.275 -13.573 1.00 79.44 116 ASP A CA 1
ATOM 916 C C . ASP A 1 116 ? 9.440 3.838 -12.216 1.00 79.44 116 ASP A C 1
ATOM 918 O O . ASP A 1 116 ? 9.866 3.082 -11.330 1.00 79.44 116 ASP A O 1
ATOM 922 N N . ARG A 1 117 ? 9.240 5.150 -12.075 1.00 70.00 117 ARG A N 1
ATOM 923 C CA . ARG A 1 117 ? 9.519 6.025 -10.953 1.00 70.00 117 ARG A CA 1
ATOM 924 C C . ARG A 1 117 ? 8.388 7.023 -10.772 1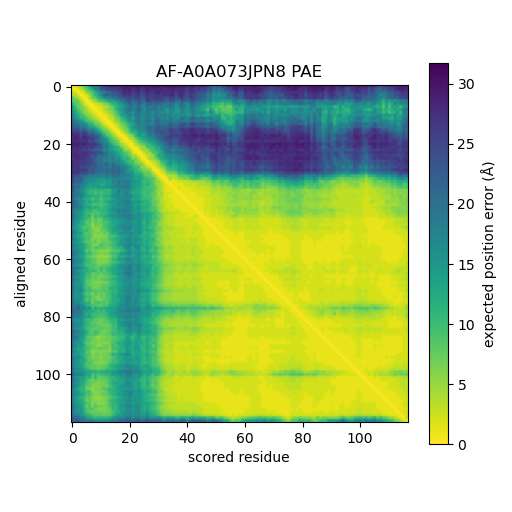.00 70.00 117 ARG A C 1
ATOM 926 O O . ARG A 1 117 ? 7.599 7.258 -11.707 1.00 70.00 117 ARG A O 1
#

Organism: NCBI:txid574376

Solvent-accessible surface area (backbone atoms only — not comparable to full-atom values): 6710 Å² total; per-residue (Å²): 132,83,85,74,72,68,70,49,80,54,73,76,82,80,70,94,62,100,54,80,67,65,58,65,58,53,70,77,50,76,79,70,50,74,66,53,56,52,47,51,28,63,77,68,66,48,35,34,68,89,38,35,38,41,44,55,27,22,9,31,48,82,82,42,85,55,49,65,73,74,51,64,42,40,72,45,90,92,46,84,62,25,58,34,79,62,48,64,26,36,52,56,44,39,54,44,29,14,62,88,76,21,64,22,41,49,32,46,31,29,29,31,11,71,35,80,95

Sequence (117 aa):
MKNLKKITIITFFMFSIMSPSMTFAEKEYKNIQFKDVYNLQKNYNLDGKGISIAILDTGIDLNNKDLKVKKGVTFIKETEEYQDLNGHGTYITSIVASQKSGIAPKANIYAVKVLDR

Secondary structure (DSSP, 8-state):
------EEEE---------TTHHHHHHHHTT--HHHHHHHHHHTT-S-TT-EEEEEES-B-TT-TT--EEEEEE--TT-S--B-SSSHHHHHHHHHH-TTT-SSTTSEEEEEE----

Nearest PDB structures (foldseek):
  1st3-assembly1_A  TM=9.264E-01  e=2.613E-06  Lederbergia lenta
  5aqe-assembly1_A  TM=9.254E-01  e=1.388E-05  Lederbergia lenta
  1c9n-assembly1_A  TM=8.462E-01  e=8.694E-06  Lederbergia lenta
  1bh6-assembly1_A  TM=8.710E-01  e=1.938E-05  Bacillus licheniformis
  3qtl-assembly1_B  TM=8.615E-01  e=9.625E-05  Bacillus licheniformis

Mean predicted aligned error: 9.43 Å

pLDDT: mean 80.9, std 20.81, range [37.81, 97.69]

Foldseek 3Di:
DDPPQDEDEDEDDPDPDPDPPVVVVCVVCVPDDLVNLVCCCVVVVQQQASYAYEQEEQAAAPPPPQADAPEEAEPDPVDRDRHHPPCPSNVVRCCQAGCPRHSRVNHHYYRYRDDND